Protein AF-X1FDC6-F1 (afdb_monomer_lite)

Structure (mmCIF, N/CA/C/O backbone):
data_AF-X1FDC6-F1
#
_entry.id   AF-X1FDC6-F1
#
loop_
_atom_site.group_PDB
_atom_site.id
_atom_site.type_symbol
_atom_site.label_atom_id
_atom_site.label_alt_id
_atom_site.label_comp_id
_atom_site.label_asym_id
_atom_site.label_entity_id
_atom_site.label_seq_id
_atom_site.pdbx_PDB_ins_code
_atom_site.Cartn_x
_atom_site.Cartn_y
_atom_site.Cartn_z
_atom_site.occupancy
_atom_site.B_iso_or_equiv
_atom_site.auth_seq_id
_atom_site.auth_comp_id
_atom_site.auth_asym_id
_atom_site.auth_atom_id
_atom_site.pdbx_PDB_model_num
ATOM 1 N N . MET A 1 1 ? -24.288 8.699 12.149 1.00 88.25 1 MET A N 1
ATOM 2 C CA . MET A 1 1 ? -23.071 8.424 11.349 1.00 88.25 1 MET A CA 1
ATOM 3 C C . MET A 1 1 ? -21.912 8.117 12.284 1.00 88.25 1 MET A C 1
ATOM 5 O O . MET A 1 1 ? -21.813 8.777 13.312 1.00 88.25 1 MET A O 1
ATOM 9 N N . LYS A 1 2 ? -21.059 7.136 11.958 1.00 94.06 2 LYS A N 1
ATOM 10 C CA . LYS A 1 2 ? -19.796 6.908 12.685 1.00 94.06 2 LYS A CA 1
ATOM 11 C C . LYS A 1 2 ? -18.744 7.931 12.227 1.00 94.06 2 LYS A C 1
ATOM 13 O O . LYS A 1 2 ? -18.789 8.368 11.079 1.00 94.06 2 LYS A O 1
ATOM 18 N N . LYS A 1 3 ? -17.833 8.327 13.121 1.00 96.81 3 LYS A N 1
ATOM 19 C CA . LYS A 1 3 ? -16.683 9.184 12.783 1.00 96.81 3 LYS A CA 1
ATOM 20 C C . LYS A 1 3 ? -15.613 8.343 12.081 1.00 96.81 3 LYS A C 1
ATOM 22 O O . LYS A 1 3 ? -15.443 7.179 12.431 1.00 96.81 3 LYS A O 1
ATOM 27 N N . VAL A 1 4 ? -14.912 8.938 11.122 1.00 95.75 4 VAL A N 1
ATOM 28 C CA . VAL A 1 4 ? -13.844 8.297 10.340 1.00 95.75 4 VAL A CA 1
ATOM 29 C C . VAL A 1 4 ? -12.561 9.099 10.529 1.00 95.75 4 VAL A C 1
ATOM 31 O O . VAL A 1 4 ? -12.616 10.327 10.577 1.00 95.75 4 VAL A O 1
ATOM 34 N N . ALA A 1 5 ? -11.428 8.409 10.646 1.00 94.31 5 ALA A N 1
ATOM 35 C CA . ALA A 1 5 ? -10.107 9.013 10.768 1.00 94.31 5 ALA A CA 1
ATOM 36 C C . ALA A 1 5 ? -9.130 8.356 9.786 1.00 94.31 5 ALA A C 1
ATOM 38 O O . ALA A 1 5 ? -9.242 7.165 9.500 1.00 94.31 5 ALA A O 1
ATOM 39 N N . ILE A 1 6 ? -8.169 9.140 9.298 1.00 95.31 6 ILE A N 1
ATOM 40 C CA . ILE A 1 6 ? -6.988 8.633 8.596 1.00 95.31 6 ILE A CA 1
ATOM 41 C C . ILE A 1 6 ? -5.919 8.434 9.663 1.00 95.31 6 ILE A C 1
ATOM 43 O O . ILE A 1 6 ? -5.573 9.385 10.360 1.00 95.31 6 ILE A O 1
ATOM 47 N N . ILE A 1 7 ? -5.444 7.203 9.810 1.00 95.50 7 ILE A N 1
ATOM 48 C CA . ILE A 1 7 ? -4.503 6.834 10.875 1.00 95.50 7 ILE A CA 1
ATOM 49 C C . ILE A 1 7 ? -3.070 6.657 10.380 1.00 95.50 7 ILE A C 1
ATOM 51 O O . ILE A 1 7 ? -2.174 6.607 11.206 1.00 95.50 7 ILE A O 1
ATOM 55 N N . GLY A 1 8 ? -2.845 6.587 9.067 1.00 96.12 8 GLY A N 1
ATOM 56 C CA . GLY A 1 8 ? -1.513 6.503 8.477 1.00 96.12 8 GLY A CA 1
ATOM 57 C C . GLY A 1 8 ? -1.546 6.753 6.975 1.00 96.12 8 GLY A C 1
ATOM 58 O O . GLY A 1 8 ? -2.581 6.566 6.327 1.00 96.12 8 GLY A O 1
ATOM 59 N N . VAL A 1 9 ? -0.417 7.196 6.427 1.00 96.56 9 VAL A N 1
ATOM 60 C CA . VAL A 1 9 ? -0.235 7.446 4.991 1.00 96.56 9 VAL A CA 1
ATOM 61 C C . VAL A 1 9 ? 1.078 6.850 4.491 1.00 96.56 9 VAL A C 1
ATOM 63 O O . VAL A 1 9 ? 2.083 6.837 5.193 1.00 96.56 9 VAL A O 1
ATOM 66 N N . GLY A 1 10 ? 1.082 6.360 3.253 1.00 96.06 10 GLY A N 1
ATOM 67 C CA . GLY A 1 10 ? 2.257 5.759 2.632 1.00 96.06 10 GLY A CA 1
ATOM 68 C C . GLY A 1 10 ? 2.320 6.098 1.153 1.00 96.06 10 GLY A C 1
ATOM 69 O O . GLY A 1 10 ? 1.324 5.989 0.440 1.00 96.06 10 GLY A O 1
ATOM 70 N N . ILE A 1 11 ? 3.492 6.532 0.693 1.00 95.94 11 ILE A N 1
ATOM 71 C CA . ILE A 1 11 ? 3.723 6.900 -0.703 1.00 95.94 11 ILE A CA 1
ATOM 72 C C . ILE A 1 11 ? 5.075 6.356 -1.162 1.00 95.94 11 ILE A C 1
ATOM 74 O O . ILE A 1 11 ? 6.098 6.550 -0.506 1.00 95.94 11 ILE A O 1
ATOM 78 N N . THR A 1 12 ? 5.092 5.665 -2.300 1.00 95.25 12 THR A N 1
ATOM 79 C CA . THR A 1 12 ? 6.344 5.298 -2.967 1.00 95.25 12 THR A CA 1
ATOM 80 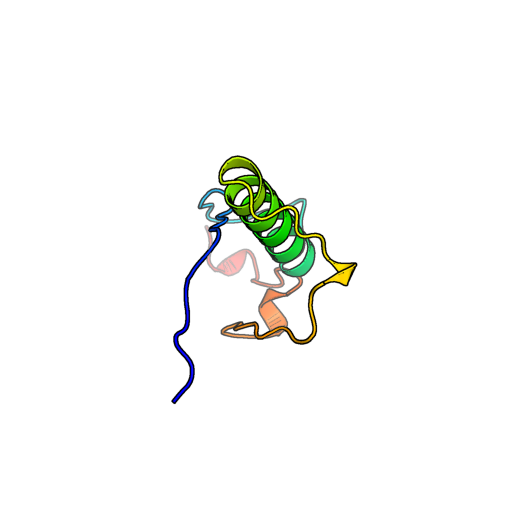C C . THR A 1 12 ? 6.942 6.520 -3.670 1.00 95.25 12 THR A C 1
ATOM 82 O O . THR A 1 12 ? 6.190 7.394 -4.101 1.00 95.25 12 THR A O 1
ATOM 85 N N . PRO A 1 13 ? 8.270 6.595 -3.863 1.00 94.00 13 PRO A N 1
ATOM 86 C CA . PRO A 1 13 ? 8.875 7.677 -4.635 1.00 94.00 13 PRO A CA 1
ATOM 87 C C . PRO A 1 13 ? 8.227 7.860 -6.015 1.00 94.00 13 PRO A C 1
ATOM 89 O O . PRO A 1 13 ? 7.850 6.899 -6.682 1.00 94.00 13 PRO A O 1
ATOM 92 N N . PHE A 1 14 ? 8.110 9.100 -6.476 1.00 90.56 14 PHE A N 1
ATOM 93 C CA . PHE A 1 14 ? 7.627 9.345 -7.829 1.00 90.56 14 PHE A CA 1
ATOM 94 C C . PHE A 1 14 ? 8.753 9.082 -8.836 1.00 90.56 14 PHE A C 1
ATOM 96 O O . PHE A 1 14 ? 9.847 9.636 -8.708 1.00 90.56 14 PHE A O 1
ATOM 103 N N . LYS A 1 15 ? 8.494 8.234 -9.834 1.00 86.81 15 LYS A N 1
ATOM 104 C CA . LYS A 1 15 ? 9.439 7.914 -10.912 1.00 86.81 15 LYS A CA 1
ATOM 105 C C . LYS A 1 15 ? 8.699 7.777 -12.234 1.00 86.81 15 LYS A C 1
ATOM 107 O O . LYS A 1 15 ? 7.553 7.340 -12.252 1.00 86.81 15 LYS A O 1
ATOM 112 N N . ALA A 1 16 ? 9.394 8.068 -13.333 1.00 81.31 16 ALA A N 1
ATOM 113 C CA . ALA A 1 16 ? 8.871 7.821 -14.675 1.00 81.31 16 ALA A CA 1
ATOM 114 C C . ALA A 1 16 ? 8.577 6.327 -14.911 1.00 81.31 16 ALA A C 1
ATOM 116 O O . ALA A 1 16 ? 7.587 5.991 -15.553 1.00 81.31 16 ALA A O 1
ATOM 117 N N . ARG A 1 17 ? 9.417 5.430 -14.369 1.00 78.94 17 ARG A N 1
ATOM 118 C CA . ARG A 1 17 ? 9.227 3.976 -14.452 1.00 78.94 17 ARG A CA 1
ATOM 119 C C . ARG A 1 17 ? 9.949 3.229 -13.329 1.00 78.94 17 ARG A C 1
ATOM 121 O O . ARG A 1 17 ? 10.984 3.685 -12.842 1.00 78.94 17 ARG A O 1
ATOM 128 N N . TYR A 1 18 ? 9.419 2.063 -12.963 1.00 86.31 18 TYR A N 1
ATOM 129 C CA . TYR A 1 18 ? 10.027 1.107 -12.034 1.00 86.31 18 TYR A CA 1
ATOM 130 C C . TYR A 1 18 ? 10.323 -0.215 -12.751 1.00 86.31 18 TYR A C 1
ATOM 132 O O . TYR A 1 18 ? 9.492 -1.113 -12.745 1.00 86.31 18 TYR A O 1
ATOM 140 N N . MET A 1 19 ? 11.501 -0.342 -13.367 1.00 84.62 19 MET A N 1
ATOM 141 C CA . MET A 1 19 ? 11.858 -1.512 -14.193 1.00 84.62 19 MET A CA 1
ATOM 142 C C . MET A 1 19 ? 11.844 -2.850 -13.438 1.00 84.62 19 MET A C 1
ATOM 144 O O . MET A 1 19 ? 11.751 -3.905 -14.056 1.00 84.62 19 MET A O 1
ATOM 148 N N . ASP A 1 20 ? 11.979 -2.798 -12.117 1.00 89.06 20 ASP A N 1
ATOM 149 C CA . ASP A 1 20 ? 12.150 -3.930 -11.213 1.00 89.06 20 ASP A CA 1
ATOM 150 C C . ASP A 1 20 ? 10.885 -4.288 -10.423 1.00 89.06 20 ASP A C 1
ATOM 152 O O . ASP A 1 20 ? 10.930 -5.212 -9.616 1.00 89.06 20 ASP A O 1
ATOM 156 N N . LYS A 1 21 ? 9.774 -3.559 -10.613 1.00 88.00 21 LYS A N 1
ATOM 157 C CA . LYS A 1 21 ? 8.550 -3.748 -9.821 1.00 88.00 21 LYS A CA 1
ATOM 158 C C . LYS A 1 21 ? 7.283 -3.646 -10.651 1.00 88.00 21 LYS A C 1
ATOM 160 O O . LYS A 1 21 ? 7.125 -2.766 -11.488 1.00 88.00 21 LYS A O 1
ATOM 165 N N . THR A 1 22 ? 6.323 -4.495 -10.340 1.00 87.31 22 THR A N 1
ATOM 166 C CA . THR A 1 22 ? 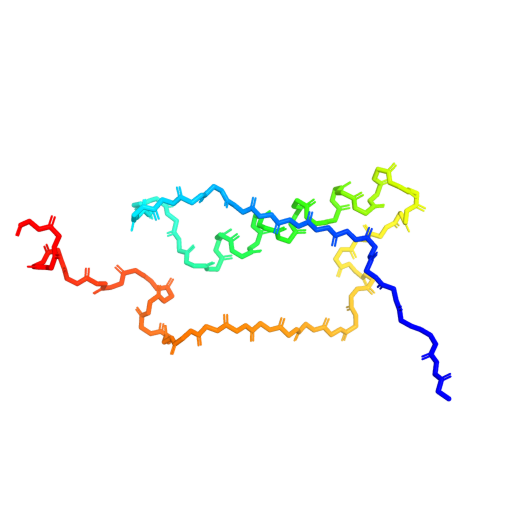4.935 -4.393 -10.792 1.00 87.31 22 THR A CA 1
ATOM 167 C C . THR A 1 22 ? 4.179 -3.311 -10.018 1.00 87.31 22 THR A C 1
ATOM 169 O O . THR A 1 22 ? 4.605 -2.855 -8.954 1.00 87.31 22 THR A O 1
ATOM 172 N N . HIS A 1 23 ? 3.010 -2.910 -10.523 1.00 86.38 23 HIS A N 1
ATOM 173 C CA . HIS A 1 23 ? 2.123 -2.006 -9.790 1.00 86.38 23 HIS A CA 1
ATOM 174 C C . HIS A 1 23 ? 1.711 -2.581 -8.426 1.00 86.38 23 HIS A C 1
ATOM 176 O O . HIS A 1 23 ? 1.660 -1.849 -7.442 1.00 86.38 23 HIS A O 1
ATOM 182 N N . PHE A 1 24 ? 1.472 -3.894 -8.346 1.00 88.25 24 PHE A N 1
ATOM 183 C CA . PHE A 1 24 ? 1.081 -4.559 -7.102 1.00 88.25 24 PHE A CA 1
ATOM 184 C C . PHE A 1 24 ? 2.185 -4.534 -6.046 1.00 88.25 24 PHE A C 1
ATOM 186 O O . PHE A 1 24 ? 1.901 -4.309 -4.873 1.00 88.25 24 PHE A O 1
ATOM 193 N N . GLU A 1 25 ? 3.444 -4.707 -6.448 1.00 92.06 25 GLU A N 1
ATOM 194 C CA . GLU A 1 25 ? 4.583 -4.594 -5.530 1.00 92.06 25 GLU A CA 1
ATOM 195 C C . GLU A 1 25 ? 4.744 -3.161 -5.013 1.00 92.06 25 GLU A C 1
ATOM 197 O O . GLU A 1 25 ? 5.002 -2.960 -3.828 1.00 92.06 25 GLU A O 1
ATOM 202 N N . LEU A 1 26 ? 4.505 -2.157 -5.862 1.00 92.38 26 LEU A N 1
ATOM 203 C CA . LEU A 1 26 ? 4.492 -0.755 -5.435 1.00 92.38 26 LEU A CA 1
ATOM 204 C C . LEU A 1 26 ? 3.329 -0.450 -4.483 1.00 92.38 26 LEU A C 1
ATOM 206 O O . LEU A 1 26 ? 3.524 0.237 -3.482 1.00 92.38 26 LEU A O 1
ATOM 210 N N . ALA A 1 27 ? 2.134 -0.979 -4.753 1.00 92.19 27 ALA A N 1
ATOM 211 C CA . ALA A 1 27 ? 0.981 -0.835 -3.867 1.00 92.19 27 ALA A CA 1
ATOM 212 C C . ALA A 1 27 ? 1.220 -1.518 -2.508 1.00 92.19 27 ALA A C 1
ATOM 214 O O . ALA A 1 27 ? 0.872 -0.971 -1.459 1.00 92.19 27 ALA A O 1
ATOM 215 N N . TYR A 1 28 ? 1.861 -2.687 -2.513 1.00 94.19 28 TYR A N 1
ATOM 216 C CA . TYR A 1 28 ? 2.267 -3.391 -1.301 1.00 94.19 28 TYR A CA 1
ATOM 217 C C . TYR A 1 28 ? 3.288 -2.589 -0.485 1.00 94.19 28 TYR A C 1
ATOM 219 O O . TYR A 1 28 ? 3.114 -2.428 0.725 1.00 94.19 28 TYR A O 1
ATOM 227 N N . ASP A 1 29 ? 4.303 -2.015 -1.134 1.00 96.12 29 ASP A N 1
ATOM 228 C CA . ASP A 1 29 ? 5.278 -1.144 -0.471 1.00 96.12 29 ASP A CA 1
ATOM 229 C C . ASP A 1 29 ? 4.617 0.117 0.106 1.00 96.12 29 ASP A C 1
ATOM 231 O O . ASP A 1 29 ? 4.877 0.482 1.252 1.00 96.12 29 ASP A O 1
ATOM 235 N N . ALA A 1 30 ? 3.708 0.754 -0.640 1.00 96.50 30 ALA A N 1
ATOM 236 C CA . ALA A 1 30 ? 2.941 1.897 -0.144 1.00 96.50 30 ALA A CA 1
ATOM 237 C C . ALA A 1 30 ? 2.091 1.528 1.086 1.00 96.50 30 ALA A C 1
ATOM 239 O O . ALA A 1 30 ? 2.039 2.281 2.057 1.00 96.50 30 ALA A O 1
ATOM 240 N N . THR A 1 31 ? 1.475 0.343 1.078 1.00 95.75 31 THR A N 1
ATOM 241 C CA . THR A 1 31 ? 0.671 -0.163 2.200 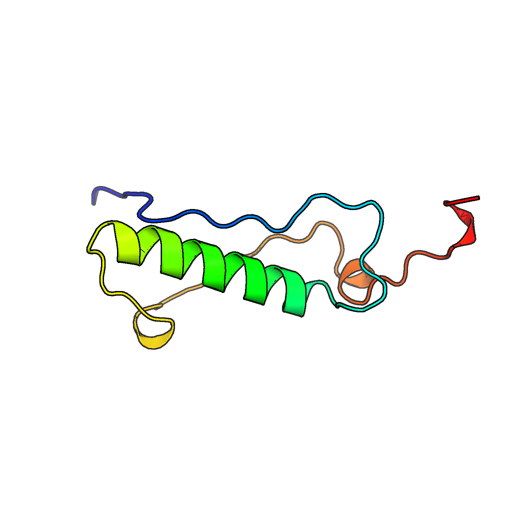1.00 95.75 31 THR A CA 1
ATOM 242 C C . THR A 1 31 ? 1.530 -0.406 3.440 1.00 95.75 31 THR A C 1
ATOM 244 O O . THR A 1 31 ? 1.126 -0.048 4.545 1.00 95.75 31 THR A O 1
ATOM 247 N N . LYS A 1 32 ? 2.741 -0.956 3.277 1.00 96.62 32 LYS A N 1
ATOM 248 C CA . LYS A 1 32 ? 3.700 -1.093 4.383 1.00 96.62 32 LYS A CA 1
ATOM 249 C C . LYS A 1 32 ? 4.048 0.252 5.003 1.00 96.62 32 LYS A C 1
ATOM 251 O O . LYS A 1 32 ? 3.970 0.381 6.219 1.00 96.62 32 LYS A O 1
ATOM 256 N N . LEU A 1 33 ? 4.364 1.250 4.178 1.00 97.31 33 LEU A N 1
ATOM 257 C CA . LEU A 1 33 ? 4.679 2.597 4.658 1.00 97.31 33 LEU A CA 1
ATOM 258 C C . LEU A 1 33 ? 3.505 3.211 5.433 1.00 97.31 33 LEU A C 1
ATOM 260 O O . LEU A 1 33 ? 3.722 3.826 6.472 1.00 97.31 33 LEU A O 1
ATOM 264 N N . ALA A 1 34 ? 2.268 2.990 4.976 1.00 96.94 34 ALA A N 1
ATOM 265 C CA . ALA A 1 34 ? 1.074 3.465 5.671 1.00 96.94 34 ALA A CA 1
ATOM 266 C C . ALA A 1 34 ? 0.869 2.785 7.035 1.00 96.94 34 ALA A C 1
ATOM 268 O O . ALA A 1 34 ? 0.526 3.462 8.003 1.00 96.94 34 ALA A O 1
ATOM 269 N N . LEU A 1 35 ? 1.111 1.472 7.130 1.00 96.62 35 LEU A N 1
ATOM 270 C CA . LEU A 1 35 ? 1.049 0.736 8.400 1.00 96.62 35 LEU A CA 1
ATOM 271 C C . LEU A 1 35 ? 2.166 1.159 9.365 1.00 96.62 35 LEU A C 1
ATOM 273 O O . LEU A 1 35 ? 1.952 1.276 10.571 1.00 96.62 35 LEU A O 1
ATOM 277 N N . GLU A 1 36 ? 3.372 1.401 8.854 1.00 96.94 36 GLU A N 1
ATOM 278 C CA . GLU A 1 36 ? 4.480 1.917 9.659 1.00 96.94 36 GLU A CA 1
ATOM 279 C C . GLU A 1 36 ? 4.161 3.307 10.217 1.00 96.94 36 GLU A C 1
ATOM 281 O O . GLU A 1 36 ? 4.378 3.559 11.402 1.00 96.94 36 GLU A O 1
ATOM 286 N N . ASP A 1 37 ? 3.624 4.197 9.382 1.00 97.75 37 ASP A N 1
ATOM 287 C CA . ASP A 1 37 ? 3.194 5.533 9.789 1.00 97.75 37 ASP A CA 1
ATOM 288 C C . ASP A 1 37 ? 2.072 5.480 10.836 1.00 97.75 37 ASP A C 1
ATOM 290 O O . ASP A 1 37 ? 2.152 6.156 11.864 1.00 97.75 37 ASP A O 1
ATOM 294 N N . SER A 1 38 ? 1.079 4.599 10.663 1.00 96.88 38 SER A N 1
ATOM 295 C CA . SER A 1 38 ? 0.026 4.432 11.669 1.00 96.88 38 SER A CA 1
ATOM 296 C C . SER A 1 38 ? 0.554 3.913 12.999 1.00 96.88 38 SER A C 1
ATOM 298 O O . SER A 1 38 ? 0.155 4.383 14.066 1.00 96.88 38 SER A O 1
ATOM 300 N N . ASN A 1 39 ? 1.495 2.973 12.958 1.00 96.56 39 ASN A N 1
ATOM 301 C CA . ASN A 1 39 ? 2.015 2.346 14.167 1.00 96.56 39 ASN A CA 1
ATOM 302 C C . ASN A 1 39 ? 2.987 3.252 14.928 1.00 96.56 39 ASN A C 1
ATOM 304 O O . ASN A 1 39 ? 3.023 3.187 16.155 1.00 96.56 39 ASN A O 1
ATOM 308 N N . LYS A 1 40 ? 3.687 4.175 14.251 1.00 95.94 40 LYS A N 1
ATOM 309 C CA . LYS A 1 40 ? 4.446 5.252 14.920 1.00 95.94 40 LYS A CA 1
ATOM 310 C C . LYS A 1 40 ? 3.564 6.127 15.812 1.00 95.94 40 LYS A C 1
ATOM 312 O O . LYS A 1 40 ? 4.056 6.677 16.792 1.00 95.94 40 LYS A O 1
ATOM 317 N N . ASN A 1 41 ? 2.275 6.224 15.492 1.00 89.50 41 ASN A N 1
ATOM 318 C CA . ASN A 1 41 ? 1.289 7.005 16.232 1.00 89.50 41 ASN A CA 1
ATOM 319 C C . ASN A 1 41 ? 0.441 6.152 17.198 1.00 89.50 41 ASN A C 1
ATOM 321 O O . ASN A 1 41 ? -0.585 6.620 17.688 1.00 89.50 41 ASN A O 1
ATOM 325 N N . GLY A 1 42 ? 0.860 4.912 17.483 1.00 93.00 42 GLY A N 1
ATOM 326 C CA . GLY A 1 42 ? 0.224 4.047 18.483 1.00 93.00 42 GLY A CA 1
ATOM 327 C C . GLY A 1 42 ? -1.030 3.308 18.008 1.00 93.00 42 GLY A C 1
ATOM 328 O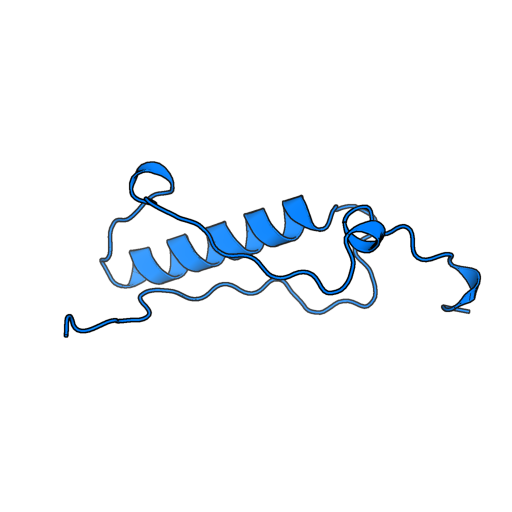 O . GLY A 1 42 ? -1.806 2.858 18.843 1.00 93.00 42 GLY A O 1
ATOM 329 N N . ALA A 1 43 ? -1.257 3.185 16.694 1.00 95.12 43 ALA A N 1
ATOM 330 C CA . ALA A 1 43 ? -2.400 2.425 16.179 1.00 95.12 43 ALA A CA 1
ATOM 331 C C . ALA A 1 43 ? -2.273 0.904 16.406 1.00 95.12 43 ALA A C 1
ATOM 333 O O . ALA A 1 43 ? -3.290 0.238 16.559 1.00 95.12 43 ALA A O 1
ATOM 334 N N . GLU A 1 44 ? -1.043 0.373 16.418 1.00 95.00 44 GLU A N 1
ATOM 335 C CA . GLU A 1 44 ? -0.727 -1.055 16.615 1.00 95.00 44 GLU A CA 1
ATOM 336 C C . GLU A 1 44 ? -1.503 -2.013 15.685 1.00 95.00 44 GLU A C 1
ATOM 338 O O . GLU A 1 44 ? -1.896 -3.108 16.079 1.00 95.00 44 GLU A O 1
ATOM 343 N N . ILE A 1 45 ? -1.699 -1.616 14.423 1.00 95.00 45 ILE A N 1
ATOM 344 C CA . ILE A 1 45 ? -2.436 -2.392 13.418 1.00 95.00 45 ILE A CA 1
ATOM 345 C C . ILE A 1 45 ? -1.520 -3.163 12.464 1.00 95.00 45 ILE A C 1
ATOM 347 O O . ILE A 1 45 ? -0.395 -2.763 12.146 1.00 95.00 45 ILE A O 1
ATOM 351 N N . THR A 1 46 ? -2.038 -4.272 11.949 1.00 94.88 46 THR A N 1
ATOM 352 C CA . THR A 1 46 ? -1.395 -5.134 10.958 1.00 94.88 46 THR A CA 1
ATOM 353 C C . THR A 1 46 ? -2.342 -5.430 9.795 1.00 94.88 46 THR A C 1
ATOM 355 O O . THR A 1 46 ? -3.530 -5.122 9.827 1.00 94.88 46 THR A O 1
ATOM 358 N N . HIS A 1 47 ? -1.841 -6.105 8.757 1.00 92.06 47 HIS A N 1
ATOM 359 C CA . HIS A 1 47 ? -2.679 -6.570 7.645 1.00 92.06 47 HIS A CA 1
ATOM 360 C C . HIS A 1 47 ? -3.802 -7.537 8.071 1.00 92.06 47 HIS A C 1
ATOM 362 O O . HIS A 1 47 ? -4.739 -7.735 7.306 1.00 92.06 47 HIS A O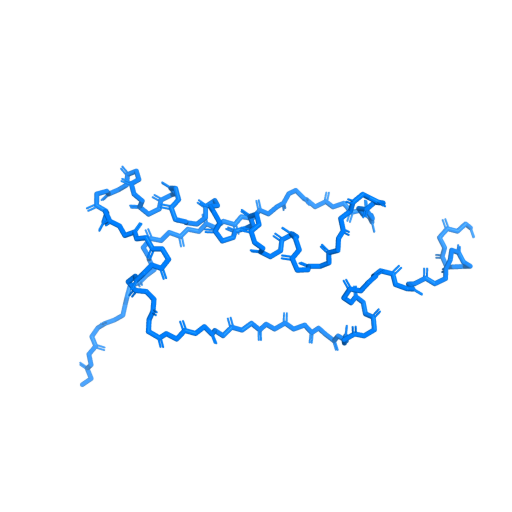 1
ATOM 368 N N . LYS A 1 48 ? -3.718 -8.150 9.263 1.00 95.50 48 LYS A N 1
ATOM 369 C CA . LYS A 1 48 ? -4.760 -9.048 9.790 1.00 95.50 48 LYS A CA 1
ATOM 370 C C . LYS A 1 48 ? -5.976 -8.298 10.329 1.00 95.50 48 LYS A C 1
ATOM 372 O O . LYS A 1 48 ? -7.031 -8.903 10.471 1.00 95.50 48 LYS A O 1
ATOM 377 N N . ASP A 1 49 ? -5.821 -7.007 10.604 1.00 95.25 49 ASP A N 1
ATOM 378 C CA . ASP A 1 49 ? -6.867 -6.138 11.146 1.00 95.25 49 ASP A CA 1
ATOM 379 C C . ASP A 1 49 ? -7.680 -5.453 10.030 1.00 95.25 49 ASP A C 1
ATOM 381 O O . ASP A 1 49 ? -8.621 -4.707 10.293 1.00 95.25 49 ASP A O 1
ATOM 385 N N . LEU A 1 50 ? -7.319 -5.695 8.763 1.00 91.69 50 LEU A N 1
ATOM 386 C CA . LEU A 1 50 ? -7.996 -5.138 7.597 1.00 91.69 50 LEU A CA 1
ATOM 387 C C . LEU A 1 50 ? -9.229 -5.973 7.231 1.00 91.69 50 LEU A C 1
ATOM 389 O O . LEU A 1 50 ? -9.116 -7.122 6.814 1.00 91.69 50 LEU A O 1
ATOM 393 N N . GLU A 1 51 ? -10.409 -5.363 7.317 1.00 95.62 51 GLU A N 1
ATOM 394 C CA . GLU A 1 51 ? -11.675 -5.995 6.909 1.00 95.62 51 GLU A CA 1
ATOM 395 C C . GLU A 1 51 ? -11.988 -5.805 5.416 1.00 95.62 51 GLU A C 1
ATOM 397 O O . GLU A 1 51 ? -12.744 -6.573 4.825 1.00 95.62 51 GLU A O 1
ATOM 402 N N . SER A 1 52 ? -11.446 -4.751 4.801 1.00 95.38 52 SER A N 1
ATOM 403 C CA . SER A 1 52 ? -11.711 -4.396 3.408 1.00 95.38 52 SER A CA 1
ATOM 404 C C . SER A 1 52 ? -10.565 -3.579 2.820 1.00 95.38 52 SER A C 1
ATOM 406 O O . SER A 1 52 ? -9.771 -2.971 3.538 1.00 95.38 52 SER A O 1
ATOM 408 N N . THR A 1 53 ? -10.464 -3.569 1.494 1.00 92.44 53 THR A N 1
ATOM 409 C CA . THR A 1 53 ? -9.477 -2.789 0.746 1.00 92.44 53 THR A CA 1
ATOM 410 C C . THR A 1 53 ? -10.135 -2.189 -0.484 1.00 92.44 53 THR A C 1
ATOM 412 O O . THR A 1 53 ? -10.873 -2.859 -1.203 1.00 92.44 53 THR A O 1
ATOM 415 N N . VAL A 1 54 ? -9.842 -0.915 -0.730 1.00 93.25 54 VAL A N 1
ATOM 416 C CA . VAL A 1 54 ? -10.243 -0.202 -1.941 1.00 93.25 54 VAL A CA 1
ATOM 417 C C . VAL A 1 54 ? -8.973 0.282 -2.616 1.00 93.25 54 VAL A C 1
ATOM 419 O O . VAL A 1 54 ? -8.149 0.939 -1.983 1.00 93.25 54 VAL A O 1
ATOM 422 N N . TYR A 1 55 ? -8.816 -0.046 -3.892 1.00 89.56 55 TYR A N 1
ATOM 423 C CA . TYR A 1 55 ? -7.709 0.424 -4.714 1.00 89.56 55 TYR A CA 1
ATOM 424 C C . TYR A 1 55 ? -8.249 1.029 -6.007 1.00 89.56 55 TYR A C 1
ATOM 426 O O . TYR A 1 55 ? -9.357 0.717 -6.444 1.00 89.56 55 TYR A O 1
ATOM 434 N N . GLY A 1 56 ? -7.466 1.927 -6.595 1.00 87.56 56 GLY A N 1
ATOM 435 C CA . GLY A 1 56 ? -7.791 2.573 -7.856 1.00 87.56 56 GLY A CA 1
ATOM 436 C C . GLY A 1 56 ? -6.610 2.472 -8.802 1.00 87.56 56 GLY A C 1
ATOM 437 O O . GLY A 1 56 ? -5.498 2.861 -8.453 1.00 87.56 56 GLY A O 1
ATOM 438 N N . ILE A 1 57 ? -6.870 1.979 -10.007 1.00 84.94 57 ILE A N 1
ATOM 439 C CA . ILE A 1 57 ? -5.920 1.984 -11.110 1.00 84.94 57 ILE A CA 1
ATOM 440 C C . ILE A 1 57 ? -6.617 2.550 -12.342 1.00 84.94 57 ILE A C 1
ATOM 442 O O . ILE A 1 57 ? -7.764 2.221 -12.628 1.00 84.94 57 ILE A O 1
ATOM 446 N N . TYR A 1 58 ? -5.931 3.439 -13.057 1.00 80.06 58 TYR A N 1
ATOM 447 C CA . TYR A 1 58 ? -6.478 4.041 -14.273 1.00 80.06 58 TYR A CA 1
ATOM 448 C C . TYR A 1 58 ? -6.693 2.999 -15.382 1.00 80.06 58 TYR A C 1
ATOM 450 O O . TYR A 1 58 ? -7.662 3.084 -16.132 1.00 80.06 58 TYR A O 1
ATOM 458 N N . ASN A 1 59 ? -5.780 2.030 -15.493 1.00 80.06 59 ASN A N 1
ATOM 459 C CA . ASN A 1 59 ? -5.816 0.986 -16.508 1.00 80.06 59 ASN A CA 1
ATOM 460 C C . ASN A 1 59 ? -5.074 -0.269 -16.022 1.00 80.06 59 ASN A C 1
ATOM 462 O O . ASN A 1 59 ? -3.884 -0.195 -15.712 1.00 80.06 59 ASN A O 1
ATOM 466 N N . GLU A 1 60 ? -5.751 -1.416 -16.017 1.00 79.25 60 GLU A N 1
ATOM 467 C CA . GLU A 1 60 ? -5.190 -2.717 -15.618 1.00 79.25 60 GLU A CA 1
ATOM 468 C C . GLU A 1 60 ? -3.989 -3.145 -16.486 1.00 79.25 60 GLU A C 1
ATOM 470 O O . GLU A 1 60 ? -3.082 -3.831 -16.022 1.00 79.25 60 GLU A O 1
ATOM 475 N N . LEU A 1 61 ? -3.884 -2.670 -17.734 1.00 73.00 61 LEU A N 1
ATOM 476 C CA . LEU A 1 61 ? -2.710 -2.924 -18.584 1.00 73.00 61 LEU A CA 1
ATOM 477 C C . LEU A 1 61 ? -1.415 -2.344 -17.991 1.00 73.00 61 LEU A C 1
ATOM 479 O O . LEU A 1 61 ? -0.319 -2.825 -18.294 1.00 73.00 61 LEU A O 1
ATOM 483 N N . PHE A 1 62 ? -1.516 -1.328 -17.131 1.00 72.56 62 PHE A N 1
ATOM 484 C CA . PHE A 1 62 ? -0.364 -0.741 -16.451 1.00 72.56 62 PHE A CA 1
ATOM 485 C C . PHE A 1 62 ? 0.089 -1.541 -15.229 1.00 72.56 62 PHE A C 1
ATOM 487 O O . PHE A 1 62 ? 1.187 -1.289 -14.731 1.00 72.56 62 PHE A O 1
ATOM 494 N N . GLU A 1 63 ? -0.664 -2.558 -14.796 1.00 71.19 63 GLU A N 1
ATOM 495 C CA . GLU A 1 63 ? -0.290 -3.398 -13.651 1.00 71.19 63 GLU A CA 1
ATOM 496 C C . GLU A 1 63 ? 1.063 -4.081 -13.841 1.00 71.19 63 GLU A C 1
ATOM 498 O O . GLU A 1 63 ? 1.851 -4.204 -12.900 1.00 71.19 63 GLU A O 1
ATOM 503 N N . ARG A 1 64 ? 1.361 -4.477 -15.083 1.00 67.75 64 ARG A N 1
ATOM 504 C CA . ARG A 1 64 ? 2.637 -5.106 -15.453 1.00 67.75 64 ARG A CA 1
ATOM 505 C C . ARG A 1 64 ? 3.607 -4.154 -16.149 1.00 67.75 64 ARG A C 1
ATOM 507 O O . ARG A 1 64 ? 4.583 -4.608 -16.734 1.00 67.75 64 ARG A O 1
ATOM 514 N N . GLN A 1 65 ? 3.325 -2.851 -16.128 1.00 65.75 65 GLN A N 1
ATOM 515 C CA . GLN A 1 65 ? 4.111 -1.830 -16.824 1.00 65.75 65 GLN A CA 1
ATOM 516 C C . GLN A 1 65 ? 4.311 -2.089 -18.328 1.00 65.75 65 GLN A C 1
ATOM 518 O O . GLN A 1 65 ? 5.382 -1.825 -18.875 1.00 65.75 65 GLN A O 1
ATOM 523 N N .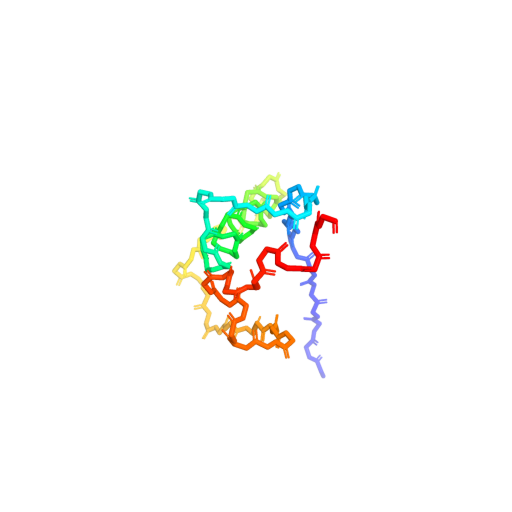 PHE A 1 66 ? 3.275 -2.572 -19.020 1.00 64.00 66 PHE A N 1
ATOM 524 C CA . PHE A 1 66 ? 3.320 -2.866 -20.458 1.00 64.00 66 PHE A CA 1
ATOM 525 C C . PHE A 1 66 ? 3.377 -1.632 -21.373 1.00 64.00 66 PHE A C 1
ATOM 527 O O . PHE A 1 66 ? 3.179 -1.781 -22.578 1.00 64.00 66 PHE A O 1
ATOM 534 N N . MET A 1 67 ? 3.616 -0.418 -20.857 1.00 62.44 67 MET A N 1
ATOM 535 C CA . MET A 1 67 ? 3.760 0.736 -21.744 1.00 62.44 67 MET A CA 1
ATOM 536 C C . MET A 1 67 ? 4.922 0.479 -22.712 1.00 62.44 67 MET A C 1
ATOM 538 O O . MET A 1 67 ? 6.044 0.254 -22.253 1.00 62.44 67 MET A O 1
ATOM 542 N N . PRO A 1 68 ? 4.669 0.484 -24.033 1.00 57.94 68 PRO A N 1
ATOM 543 C CA . PRO A 1 68 ? 5.733 0.339 -25.007 1.00 57.94 68 PRO A CA 1
ATOM 544 C C . PRO A 1 68 ? 6.716 1.498 -24.843 1.00 57.94 68 PRO A C 1
ATOM 546 O O . PRO A 1 68 ? 6.294 2.654 -24.774 1.00 57.94 68 PRO A O 1
ATOM 549 N N . ASP A 1 69 ? 8.015 1.203 -24.874 1.00 62.34 69 ASP A N 1
ATOM 550 C CA . ASP A 1 69 ? 9.099 2.202 -24.799 1.00 62.34 69 ASP A CA 1
ATOM 551 C C . ASP A 1 69 ? 9.033 3.262 -25.920 1.00 62.34 69 ASP A C 1
ATOM 553 O O . ASP A 1 69 ? 9.733 4.269 -25.885 1.00 62.34 69 ASP A O 1
ATOM 557 N N . ILE A 1 70 ? 8.151 3.053 -26.901 1.00 56.31 70 ILE A N 1
ATOM 558 C CA . ILE A 1 70 ? 7.886 3.905 -28.064 1.00 56.31 70 ILE A CA 1
ATOM 559 C C . ILE A 1 70 ? 7.463 5.331 -27.658 1.00 56.31 70 ILE A C 1
ATOM 561 O O . ILE A 1 70 ? 7.648 6.257 -28.438 1.00 56.31 70 ILE A O 1
ATOM 565 N N . PHE A 1 71 ? 6.920 5.534 -26.452 1.00 52.91 71 PHE A N 1
ATOM 566 C CA . PHE A 1 71 ? 6.475 6.855 -25.980 1.00 52.91 71 PHE A CA 1
ATOM 567 C C . PHE A 1 71 ? 7.473 7.579 -25.062 1.00 52.91 71 PHE A C 1
ATOM 569 O O . PHE A 1 71 ? 7.132 8.635 -24.530 1.00 52.91 71 PHE A O 1
ATOM 576 N N . ILE A 1 72 ? 8.667 7.020 -24.829 1.00 56.06 72 ILE A N 1
ATOM 577 C CA . ILE A 1 72 ? 9.616 7.530 -23.819 1.00 56.06 72 ILE A CA 1
ATOM 578 C C . ILE A 1 72 ? 10.990 7.909 -24.413 1.00 56.06 72 ILE A C 1
ATOM 580 O O . ILE A 1 72 ? 11.907 8.210 -23.653 1.00 56.06 72 ILE A O 1
ATOM 584 N N . ASN A 1 73 ? 11.129 7.935 -25.747 1.00 46.91 73 ASN A N 1
ATOM 585 C CA . ASN A 1 73 ? 12.331 8.389 -26.463 1.00 46.91 73 ASN A CA 1
ATOM 586 C C . ASN A 1 73 ? 12.015 9.497 -27.468 1.00 46.91 73 ASN A C 1
ATOM 588 O O . ASN A 1 73 ? 11.066 9.307 -28.261 1.00 46.91 73 ASN A O 1
#

pLDDT: mean 86.8, std 12.74, range [46.91, 97.75]

Radius of gyration: 15.57 Å; chains: 1; bounding box: 35×18×46 Å

Foldseek 3Di:
DDDDDQQFWFADDDDPDDPPDFPVVRVVRRVVRRVVRNVVVPNPDDPVPDPDDDDDDPDPCCRRPPDPCVPVD

Organism: NCBI:txid412755

InterPro domains:
  IPR016039 Thiolase-like [G3DSA:3.40.47.10] (1-70)

Secondary structure (DSSP, 8-state):
-----------PPP-S--TT--HHHHHHHHHHHHHHHHHHTT----GGG--------S-GGGGGT---GGG--

Sequence (73 aa):
MKKVAIIGVGITPFKARYMDKTHFELAYDATKLALEDSNKNGAEITHKDLESTVYGIYNELFERQFMPDIFIN